Protein AF-A0A068RRL2-F1 (afdb_monomer_lite)

Radius of gyration: 35.49 Å; chains: 1; bounding box: 89×35×102 Å

InterPro domains:
  IPR018468 SFR1/Mei5 family [PF10376] (12-99)
  IPR042429 Swi5-dependent recombination DNA repair protein 1 homolog [PTHR28643] (7-77)

pLDDT: mean 70.62, std 18.94, range [36.84, 95.62]

Foldseek 3Di:
DDDDDDDDPDDDPPPPVVVVVVVVVVVVVVVVVVVVVVVVQVVCVVVPHPVRVVVVLVVVQVVVQVVLVVVLVVCVVCVVVVVVVVPPVPPPPPPPPDDDDDDDDPPPPDPCPPPDSSSVVCVVVVPDCVSWPADPVVRDTDD

Sequence (143 aa):
MNHQASTTVGSIKRPKLTQEEQALQKEWKKYDDMIQQIKQAKCYLDKGGPEELEQLITKWRTIAQKVAEELLGVFNEQKELFTVETSWDYWGDEESIFMEENTDLDEHEKPDEEDDPMVQMLTRLKINPEVIHYSAETNSFYD

Organism: NCBI:txid1263082

Structure (mmCIF, N/CA/C/O backbone):
data_AF-A0A068RRL2-F1
#
_entry.id   AF-A0A068RRL2-F1
#
loop_
_atom_site.group_PDB
_atom_site.id
_atom_site.type_symbol
_atom_site.label_atom_id
_atom_site.label_alt_id
_atom_site.label_comp_id
_atom_site.label_asym_id
_atom_site.label_entity_id
_atom_site.label_seq_id
_atom_site.pdbx_PDB_ins_code
_atom_site.Cartn_x
_atom_site.Cartn_y
_atom_site.Cartn_z
_atom_site.occupancy
_atom_site.B_iso_or_equiv
_atom_site.auth_seq_id
_atom_site.auth_comp_id
_atom_site.auth_asym_id
_atom_site.auth_atom_id
_atom_site.pdbx_PDB_model_num
ATOM 1 N N . MET A 1 1 ? -72.121 -25.508 54.750 1.00 40.28 1 MET A N 1
ATOM 2 C CA . MET A 1 1 ? -72.204 -24.837 53.434 1.00 40.28 1 MET A CA 1
ATOM 3 C C . MET A 1 1 ? -71.046 -23.857 53.361 1.00 40.28 1 MET A C 1
ATOM 5 O O . MET A 1 1 ? -70.883 -23.077 54.288 1.00 40.28 1 MET A O 1
ATOM 9 N N . ASN A 1 2 ? -70.175 -24.046 52.370 1.00 36.84 2 ASN A N 1
ATOM 10 C CA . ASN A 1 2 ? -68.790 -23.570 52.350 1.00 36.84 2 ASN A CA 1
ATOM 11 C C . ASN A 1 2 ? -68.619 -22.053 52.186 1.00 36.84 2 ASN A C 1
ATOM 13 O O . ASN A 1 2 ? -69.465 -21.362 51.626 1.00 36.84 2 ASN A O 1
ATOM 17 N N . HIS A 1 3 ? -67.468 -21.607 52.690 1.00 36.84 3 HIS A N 1
ATOM 18 C CA . HIS A 1 3 ? -66.950 -20.249 52.761 1.00 36.84 3 HIS A CA 1
ATOM 19 C C . HIS A 1 3 ? -66.636 -19.593 51.406 1.00 36.84 3 HIS A C 1
ATOM 21 O O . HIS A 1 3 ? -66.334 -20.246 50.410 1.00 36.84 3 HIS A O 1
ATOM 27 N N . GLN A 1 4 ? -66.665 -18.261 51.465 1.00 44.91 4 GLN A N 1
ATOM 28 C CA . GLN A 1 4 ? -66.135 -17.267 50.533 1.00 44.91 4 GLN A CA 1
ATOM 29 C C . GLN A 1 4 ? -64.685 -17.541 50.090 1.00 44.91 4 GLN A C 1
ATOM 31 O O . GLN A 1 4 ? -63.886 -18.003 50.897 1.00 44.91 4 GLN A O 1
ATOM 36 N N . ALA A 1 5 ? -64.325 -17.103 48.878 1.00 38.78 5 ALA A N 1
ATOM 37 C CA . ALA A 1 5 ? -63.223 -16.156 48.654 1.00 38.78 5 ALA A CA 1
ATOM 38 C C . ALA A 1 5 ? -63.152 -15.772 47.167 1.00 38.78 5 ALA A C 1
ATOM 40 O O . ALA A 1 5 ? -62.760 -16.562 46.312 1.00 38.78 5 ALA A O 1
ATOM 41 N N . SER A 1 6 ? -63.529 -14.527 46.884 1.00 49.12 6 SER A N 1
ATOM 42 C CA . SER A 1 6 ? -63.146 -13.814 45.670 1.00 49.12 6 SER A CA 1
ATOM 43 C C . SER A 1 6 ? -61.646 -13.530 45.741 1.00 49.12 6 SER A C 1
ATOM 45 O O . SER A 1 6 ? -61.200 -12.841 46.656 1.00 49.12 6 SER A O 1
ATOM 47 N N . THR A 1 7 ? -60.869 -14.011 44.778 1.00 38.38 7 THR A N 1
ATOM 48 C CA . THR A 1 7 ? -59.497 -13.545 44.545 1.00 38.38 7 THR A CA 1
ATOM 49 C C . THR A 1 7 ? -59.369 -13.103 43.097 1.00 38.38 7 THR A C 1
ATOM 51 O O . THR A 1 7 ? -58.998 -13.849 42.196 1.00 38.38 7 THR A O 1
ATOM 54 N N . THR A 1 8 ? -59.685 -11.828 42.882 1.00 45.75 8 THR A N 1
ATOM 55 C CA . THR A 1 8 ? -59.229 -11.048 41.735 1.00 45.75 8 THR A CA 1
ATOM 56 C C . THR A 1 8 ? -57.705 -10.966 41.780 1.00 45.75 8 THR A C 1
ATOM 58 O O . THR A 1 8 ? -57.139 -10.196 42.559 1.00 45.75 8 THR A O 1
ATOM 61 N N . VAL A 1 9 ? -57.030 -11.770 40.960 1.00 45.66 9 VAL A N 1
ATOM 62 C CA . VAL A 1 9 ? -55.589 -11.645 40.731 1.00 45.66 9 VAL A CA 1
ATOM 63 C C . VAL A 1 9 ? -55.372 -10.401 39.874 1.00 45.66 9 VAL A C 1
ATOM 65 O O . VAL A 1 9 ? -55.626 -10.388 38.671 1.00 45.66 9 VAL A O 1
ATOM 68 N N . GLY A 1 10 ? -54.968 -9.321 40.540 1.00 40.06 10 GLY A N 1
ATOM 69 C CA . GLY A 1 10 ? -54.616 -8.057 39.915 1.00 40.06 10 GLY A CA 1
ATOM 70 C C . GLY A 1 10 ? -53.498 -8.234 38.889 1.00 40.06 10 GLY A C 1
ATOM 71 O O . GLY A 1 10 ? -52.456 -8.821 39.166 1.00 40.06 10 GLY A O 1
ATOM 72 N N . SER A 1 11 ? -53.743 -7.690 37.700 1.00 50.75 11 SER A N 1
ATOM 73 C CA . SER A 1 11 ? -52.811 -7.534 36.586 1.00 50.75 11 SER A CA 1
ATOM 74 C C . SER A 1 11 ? -51.476 -6.920 37.037 1.00 50.75 11 SER A C 1
ATOM 76 O O . SER A 1 11 ? -51.350 -5.700 37.173 1.00 50.75 11 SER A O 1
ATOM 78 N N . ILE A 1 12 ? -50.455 -7.757 37.230 1.00 54.81 12 ILE A N 1
ATOM 79 C CA . ILE A 1 12 ? -49.088 -7.319 37.526 1.00 54.81 12 ILE A CA 1
ATOM 80 C C . ILE A 1 12 ? -48.478 -6.746 36.239 1.00 54.81 12 ILE A C 1
ATOM 82 O O . ILE A 1 12 ? -48.125 -7.473 35.312 1.00 54.81 12 ILE A O 1
ATOM 86 N N . LYS A 1 13 ? -48.344 -5.418 36.186 1.00 57.16 13 LYS A N 1
ATOM 87 C CA . LYS A 1 13 ? -47.647 -4.679 35.125 1.00 57.16 13 LYS A CA 1
ATOM 88 C C . LYS A 1 13 ? -46.144 -5.018 35.148 1.00 57.16 13 LYS A C 1
ATOM 90 O O . LYS A 1 13 ? -45.370 -4.329 35.801 1.00 57.16 13 LYS A O 1
ATOM 95 N N . ARG A 1 14 ? -45.727 -6.058 34.415 1.00 56.84 14 ARG A N 1
ATOM 96 C CA . ARG A 1 14 ? -44.316 -6.444 34.176 1.00 56.84 14 ARG A CA 1
ATOM 97 C C . ARG A 1 14 ? -43.611 -5.940 32.888 1.00 56.84 14 ARG A C 1
ATOM 99 O O . ARG A 1 14 ? -42.503 -6.400 32.658 1.00 56.84 14 ARG A O 1
ATOM 106 N N . PRO A 1 15 ? -44.121 -5.010 32.051 1.00 57.50 15 PRO A N 1
ATOM 107 C CA . PRO A 1 15 ? -43.446 -4.699 30.780 1.00 57.50 15 PRO A CA 1
ATOM 108 C C . PRO A 1 15 ? -42.220 -3.768 30.892 1.00 57.50 15 PRO A C 1
ATOM 110 O O . PRO A 1 15 ? -41.389 -3.756 29.989 1.00 57.50 15 PRO A O 1
ATOM 113 N N . LYS A 1 16 ? -42.075 -2.986 31.975 1.00 57.09 16 LYS A N 1
ATOM 114 C CA . LYS A 1 16 ? -40.962 -2.020 32.108 1.00 57.09 16 LYS A CA 1
ATOM 115 C C . LYS A 1 16 ? -39.619 -2.682 32.433 1.00 57.09 16 LYS A C 1
ATOM 117 O O . LYS A 1 16 ? -38.608 -2.292 31.866 1.00 57.09 16 LYS A O 1
ATOM 122 N N . LEU A 1 17 ? -39.634 -3.708 33.287 1.00 55.78 17 LEU A N 1
ATOM 123 C CA . LEU A 1 17 ? -38.423 -4.402 33.736 1.00 55.78 17 LEU A CA 1
ATOM 124 C C . LEU A 1 17 ? -37.713 -5.099 32.565 1.00 55.78 17 LEU A C 1
ATOM 126 O O . LEU A 1 17 ? -36.510 -4.973 32.401 1.00 55.78 17 LEU A O 1
ATOM 130 N N . THR A 1 18 ? -38.486 -5.717 31.670 1.00 74.06 18 THR A N 1
ATOM 131 C CA . THR A 1 18 ? -37.971 -6.380 30.464 1.00 74.06 18 THR A CA 1
ATOM 132 C C . THR A 1 18 ? -37.359 -5.418 29.446 1.00 74.06 18 THR A C 1
ATOM 134 O O . THR A 1 18 ? -36.452 -5.796 28.711 1.00 74.06 18 THR A O 1
ATOM 137 N N . GLN A 1 19 ? -37.842 -4.174 29.368 1.00 79.31 19 GLN A N 1
ATOM 138 C CA . GLN A 1 19 ? -37.291 -3.180 28.443 1.00 79.31 19 GLN A CA 1
ATOM 139 C C . GLN A 1 19 ? -35.958 -2.622 28.957 1.00 79.31 19 GLN A C 1
ATOM 141 O O . GLN A 1 19 ? -35.032 -2.418 28.174 1.00 79.31 19 GLN A O 1
ATOM 146 N N . GLU A 1 20 ? -35.859 -2.410 30.267 1.00 80.00 20 GLU A N 1
ATOM 147 C CA . GLU A 1 20 ? -34.630 -1.990 30.941 1.00 80.00 20 GLU A CA 1
ATOM 148 C C . GLU A 1 20 ? -33.566 -3.098 30.901 1.00 80.00 20 GLU A C 1
ATOM 150 O O . GLU A 1 20 ? -32.421 -2.832 30.552 1.00 80.00 20 GLU A O 1
ATOM 155 N N . GLU A 1 21 ? -33.95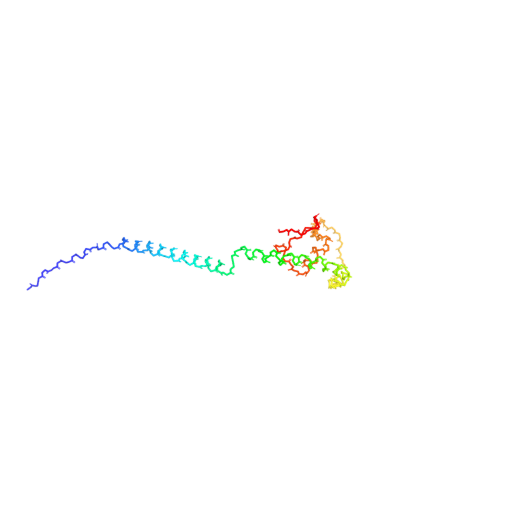6 -4.361 31.104 1.00 80.31 21 GLU A N 1
ATOM 156 C CA . GLU A 1 21 ? -33.085 -5.530 30.906 1.00 80.31 21 GLU A CA 1
ATOM 157 C C . GLU A 1 21 ? -32.555 -5.625 29.467 1.00 80.31 21 GLU A C 1
ATOM 159 O O . GLU A 1 21 ? -31.361 -5.833 29.256 1.00 80.31 21 GLU A O 1
ATOM 164 N N . GLN A 1 22 ? -33.408 -5.413 28.458 1.00 83.50 22 GLN A N 1
ATOM 165 C CA . GLN A 1 22 ? -32.975 -5.385 27.056 1.00 83.50 22 GLN A CA 1
ATOM 166 C C . GLN A 1 22 ? -32.048 -4.203 26.747 1.00 83.50 22 GLN A C 1
ATOM 168 O O . GLN A 1 22 ? -31.132 -4.339 25.933 1.00 83.50 22 GLN A O 1
ATOM 173 N N . ALA A 1 23 ? -32.279 -3.041 27.364 1.00 85.75 23 ALA A N 1
ATOM 174 C CA . ALA A 1 23 ? -31.411 -1.879 27.216 1.00 85.75 23 ALA A CA 1
ATOM 175 C C . ALA A 1 23 ? -30.025 -2.157 27.814 1.00 85.75 23 ALA A C 1
ATOM 177 O O . ALA A 1 23 ? -29.023 -1.988 27.120 1.00 85.75 23 ALA A O 1
ATOM 178 N N . LEU A 1 24 ? -29.981 -2.694 29.035 1.00 88.75 24 LEU A N 1
ATOM 179 C CA . LEU A 1 24 ? -28.746 -3.090 29.711 1.00 88.75 24 LEU A CA 1
ATOM 180 C C . LEU A 1 24 ? -28.003 -4.192 28.950 1.00 88.75 24 LEU A C 1
ATOM 182 O O . LEU A 1 24 ? -26.783 -4.147 28.848 1.00 88.75 24 LEU A O 1
ATOM 186 N N . GLN A 1 25 ? -28.709 -5.151 28.349 1.00 89.25 25 GLN A N 1
ATOM 187 C CA . GLN A 1 25 ? -28.078 -6.203 27.550 1.00 89.25 25 GLN A CA 1
ATOM 188 C C . GLN A 1 25 ? -27.430 -5.653 26.271 1.00 89.25 25 GLN A C 1
ATOM 190 O O . GLN A 1 25 ? -26.338 -6.083 25.892 1.00 89.25 25 GLN A O 1
ATOM 195 N N . LYS A 1 26 ? -28.074 -4.687 25.603 1.00 89.81 26 LYS A N 1
ATOM 196 C CA . LYS A 1 26 ? -27.487 -3.996 24.443 1.00 89.81 26 LYS A CA 1
ATOM 197 C C . LYS A 1 26 ? -26.270 -3.175 24.841 1.00 89.81 26 LYS A C 1
ATOM 199 O O . LYS A 1 26 ? -25.269 -3.182 24.130 1.00 89.81 26 LYS A O 1
ATOM 204 N N . GLU A 1 27 ? -26.362 -2.477 25.965 1.00 92.00 27 GLU A N 1
ATOM 205 C CA . GLU A 1 27 ? -25.277 -1.655 26.481 1.00 92.00 27 GLU A C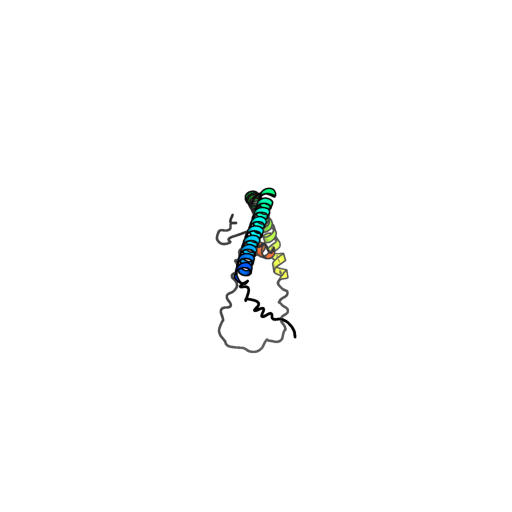A 1
ATOM 206 C C . GLU A 1 27 ? -24.076 -2.517 26.889 1.00 92.00 27 GLU A C 1
ATOM 208 O O . GLU A 1 27 ? -22.949 -2.243 26.486 1.00 92.00 27 GLU A O 1
ATOM 213 N N . TRP A 1 28 ? -24.326 -3.632 27.578 1.00 90.00 28 TRP A N 1
ATOM 214 C CA . TRP A 1 28 ? -23.303 -4.608 27.937 1.00 90.00 28 TRP A CA 1
ATOM 215 C C . TRP A 1 28 ? -22.625 -5.205 26.705 1.00 90.00 28 TRP A C 1
ATOM 217 O O . TRP A 1 28 ? -21.399 -5.239 26.642 1.00 90.00 28 TRP A O 1
ATOM 227 N N . LYS A 1 29 ? -23.405 -5.592 25.686 1.00 93.62 29 LYS A N 1
ATOM 228 C CA . LYS A 1 29 ? -22.851 -6.084 24.419 1.00 93.62 29 LYS A CA 1
ATOM 229 C C . LYS A 1 29 ? -21.962 -5.034 23.746 1.00 93.62 29 LYS A C 1
ATOM 231 O O . LYS A 1 29 ? -20.865 -5.358 23.316 1.00 93.62 29 LYS A O 1
ATOM 236 N N . LYS A 1 30 ? -22.395 -3.770 23.715 1.00 94.88 30 LYS A N 1
ATOM 237 C CA . LYS A 1 30 ? -21.594 -2.665 23.170 1.00 94.88 30 LYS A CA 1
ATOM 238 C C . LYS A 1 30 ? -20.267 -2.501 23.918 1.00 94.88 30 LYS A C 1
ATOM 240 O O . LYS A 1 30 ? -19.236 -2.276 23.287 1.00 94.88 30 LYS A O 1
ATOM 245 N N . TYR A 1 31 ? -20.283 -2.594 25.247 1.00 93.62 31 TYR A N 1
ATOM 246 C CA . TYR A 1 31 ? -19.062 -2.520 26.047 1.00 93.62 31 TYR A CA 1
ATOM 247 C C . TYR A 1 31 ? -18.148 -3.728 25.829 1.00 93.62 31 TYR A C 1
ATOM 249 O O . TYR A 1 31 ? -16.936 -3.540 25.743 1.00 93.62 31 TYR A O 1
ATOM 257 N N . ASP A 1 32 ? -18.698 -4.935 25.686 1.00 94.38 32 ASP A N 1
ATOM 258 C CA . ASP A 1 32 ? -17.909 -6.130 25.371 1.00 94.38 32 ASP A CA 1
ATOM 259 C C . ASP A 1 32 ? -17.250 -6.019 23.987 1.00 94.38 32 ASP A C 1
ATOM 261 O O . ASP A 1 32 ? -16.039 -6.206 23.872 1.00 94.38 32 ASP A O 1
ATOM 265 N N . ASP A 1 33 ? -17.997 -5.583 22.966 1.00 95.56 33 ASP A N 1
ATOM 266 C CA . ASP A 1 33 ? -17.474 -5.331 21.617 1.00 95.56 33 ASP A CA 1
ATOM 267 C C . ASP A 1 33 ? -16.338 -4.288 21.647 1.00 95.56 33 ASP A C 1
ATOM 269 O O . ASP A 1 33 ? -15.282 -4.476 21.040 1.00 95.56 33 ASP A O 1
ATOM 273 N N . MET A 1 34 ? -16.505 -3.205 22.415 1.00 95.62 34 MET A N 1
ATOM 274 C CA . MET A 1 34 ? -15.475 -2.175 22.581 1.00 95.62 34 MET A CA 1
ATOM 275 C C . MET A 1 34 ? -14.224 -2.718 23.290 1.00 95.62 34 MET A C 1
ATOM 277 O O . MET A 1 34 ? -13.100 -2.422 22.884 1.00 95.62 34 MET A O 1
ATOM 281 N N . ILE A 1 35 ? -14.389 -3.551 24.322 1.00 94.44 35 ILE A N 1
ATOM 282 C CA . ILE A 1 35 ? -13.269 -4.216 25.003 1.00 94.44 35 ILE A CA 1
ATOM 283 C C . ILE A 1 35 ? -12.536 -5.154 24.040 1.00 94.44 35 ILE A C 1
ATOM 285 O O . ILE A 1 35 ? -11.304 -5.208 24.062 1.00 94.44 35 ILE A O 1
ATOM 289 N N . GLN A 1 36 ? -13.260 -5.883 23.190 1.00 92.75 36 GLN A N 1
ATOM 290 C CA . GLN A 1 36 ? -12.656 -6.745 22.176 1.00 92.75 36 GLN A CA 1
ATOM 291 C C . GLN A 1 36 ? -11.844 -5.933 21.159 1.00 92.75 36 GLN A C 1
ATOM 293 O O . GLN A 1 36 ? -10.691 -6.283 20.902 1.00 92.75 36 GLN A O 1
ATOM 298 N N . GLN A 1 37 ? -12.378 -4.814 20.661 1.00 93.00 37 GLN A N 1
ATOM 299 C CA . GLN A 1 37 ? -11.653 -3.909 19.760 1.00 93.00 37 GLN A CA 1
ATOM 300 C C . GLN A 1 37 ? -10.383 -3.345 20.407 1.00 93.00 37 GLN A C 1
ATOM 302 O O . GLN A 1 37 ? -9.321 -3.347 19.789 1.00 93.00 37 GLN A O 1
ATOM 307 N N . ILE A 1 38 ? -10.449 -2.930 21.676 1.00 90.81 38 ILE A N 1
ATOM 308 C CA . ILE A 1 38 ? -9.277 -2.428 22.409 1.00 90.81 38 ILE A CA 1
ATOM 309 C C . ILE A 1 38 ? -8.227 -3.530 22.586 1.00 90.81 38 ILE A C 1
ATOM 311 O O . ILE A 1 38 ? -7.035 -3.281 22.409 1.00 90.81 38 ILE A O 1
ATOM 315 N N . LYS A 1 39 ? -8.640 -4.760 22.912 1.00 89.50 39 LYS A N 1
ATOM 316 C CA . LYS A 1 39 ? -7.717 -5.902 23.024 1.00 89.50 39 LYS A CA 1
ATOM 317 C C . LYS A 1 39 ? -7.031 -6.205 21.694 1.00 89.50 39 LYS A C 1
ATOM 319 O O . LYS A 1 39 ? -5.833 -6.479 21.688 1.00 89.50 39 LYS A O 1
ATOM 324 N N . GLN A 1 40 ? -7.766 -6.137 20.586 1.00 85.25 40 GLN A N 1
ATOM 325 C CA . GLN A 1 40 ? -7.206 -6.300 19.245 1.00 85.25 40 GLN A CA 1
ATOM 326 C C . GLN A 1 40 ? -6.210 -5.182 18.928 1.00 85.25 40 GLN A C 1
ATOM 328 O O . GLN A 1 40 ? -5.069 -5.481 18.593 1.00 85.25 40 GLN A O 1
ATOM 333 N N . ALA A 1 41 ? -6.592 -3.916 19.126 1.00 81.75 41 ALA A N 1
ATOM 334 C CA . ALA A 1 41 ? -5.718 -2.759 18.921 1.00 81.75 41 ALA A CA 1
ATOM 335 C C . ALA A 1 41 ? -4.425 -2.861 19.743 1.00 81.75 41 ALA A C 1
ATOM 337 O O . ALA A 1 41 ? -3.334 -2.640 19.222 1.00 81.75 41 ALA A O 1
ATOM 338 N N . LYS A 1 42 ? -4.527 -3.283 21.009 1.00 83.31 42 LYS A N 1
ATOM 339 C CA . LYS A 1 42 ? -3.358 -3.540 21.854 1.00 83.31 42 LYS A CA 1
ATOM 340 C C . LYS A 1 42 ? -2.476 -4.657 21.289 1.00 83.31 42 LYS A C 1
ATOM 342 O O . LYS A 1 42 ? -1.266 -4.500 21.230 1.00 83.31 42 LYS A O 1
ATOM 347 N N . CYS A 1 43 ? -3.071 -5.760 20.837 1.00 80.31 43 CYS A N 1
ATOM 348 C CA . CYS A 1 43 ? -2.324 -6.859 20.230 1.00 80.31 43 CYS A CA 1
ATOM 349 C C . CYS A 1 43 ? -1.596 -6.435 18.944 1.00 80.31 43 CYS A C 1
ATOM 351 O O . CYS A 1 43 ? -0.501 -6.931 18.694 1.00 80.31 43 CYS A O 1
ATOM 353 N N . TYR A 1 44 ? -2.175 -5.527 18.151 1.00 75.19 44 TYR A N 1
ATOM 354 C CA . TYR A 1 44 ? -1.496 -4.942 16.992 1.00 75.19 44 TYR A CA 1
ATOM 355 C C . TYR A 1 44 ? -0.294 -4.091 17.406 1.00 75.19 44 TYR A C 1
ATOM 357 O O . TYR A 1 44 ? 0.766 -4.239 16.817 1.00 75.19 44 TYR A O 1
ATOM 365 N N . LEU A 1 45 ? -0.416 -3.276 18.456 1.00 74.56 45 LEU A N 1
ATOM 366 C CA . LEU A 1 45 ? 0.712 -2.495 18.979 1.00 74.56 45 LEU A CA 1
ATOM 367 C C . LEU A 1 45 ? 1.833 -3.383 19.541 1.00 74.56 45 LEU A C 1
ATOM 369 O O . LEU A 1 45 ? 3.004 -3.117 19.292 1.00 74.56 45 LEU A O 1
ATOM 373 N N . ASP A 1 46 ? 1.484 -4.456 20.255 1.00 75.38 46 ASP A N 1
ATOM 374 C CA . ASP A 1 46 ? 2.459 -5.380 20.853 1.00 75.38 46 ASP A CA 1
ATOM 375 C C . ASP A 1 46 ? 3.231 -6.204 19.796 1.00 75.38 46 ASP A C 1
ATOM 377 O O . ASP A 1 46 ? 4.311 -6.720 20.082 1.00 75.38 46 ASP A O 1
ATOM 381 N N . LYS A 1 47 ? 2.686 -6.357 18.579 1.00 73.56 47 LYS A N 1
ATOM 382 C CA . LYS A 1 47 ? 3.268 -7.150 17.475 1.00 73.56 47 LYS A CA 1
ATOM 383 C C . LYS A 1 47 ? 4.128 -6.336 16.501 1.00 73.56 47 LYS A C 1
ATOM 385 O O . LYS A 1 47 ? 4.539 -6.881 15.479 1.00 73.56 47 LYS A O 1
ATOM 390 N N . GLY A 1 48 ? 4.397 -5.077 16.828 1.00 68.81 48 GLY A N 1
ATOM 391 C CA . GLY A 1 48 ? 4.985 -4.104 15.917 1.00 68.81 48 GLY A CA 1
ATOM 392 C C . GLY A 1 48 ? 3.892 -3.164 15.438 1.00 68.81 48 GLY A C 1
ATOM 393 O O . GLY A 1 48 ? 2.922 -3.580 14.802 1.00 68.81 48 GLY A O 1
ATOM 394 N N . GLY A 1 49 ? 4.011 -1.895 15.826 1.00 77.19 49 GLY A N 1
ATOM 395 C CA . GLY A 1 49 ? 3.025 -0.874 15.495 1.00 77.19 49 GLY A CA 1
ATOM 396 C C . GLY A 1 49 ? 2.861 -0.686 13.980 1.00 77.19 49 GLY A C 1
ATOM 397 O O . GLY A 1 49 ? 3.675 -1.176 13.194 1.00 77.19 49 GLY A O 1
ATOM 398 N N . PRO A 1 50 ? 1.834 0.067 13.548 1.00 77.44 50 PRO A N 1
ATOM 399 C CA . PRO A 1 50 ? 1.615 0.353 12.127 1.00 77.44 50 PRO A CA 1
ATOM 400 C C . PRO A 1 50 ? 2.855 0.953 11.446 1.00 77.44 50 PRO A C 1
ATOM 402 O O . PRO A 1 50 ? 3.127 0.640 10.295 1.00 77.44 50 PRO A O 1
ATOM 405 N N . GLU A 1 51 ? 3.662 1.715 12.185 1.00 80.62 51 GLU A N 1
ATOM 406 C CA . GLU A 1 51 ? 4.912 2.310 11.705 1.00 80.62 51 GLU A CA 1
ATOM 407 C C . GLU A 1 51 ? 5.967 1.265 11.290 1.00 80.62 51 GLU A C 1
ATOM 409 O O . GLU A 1 51 ? 6.639 1.431 10.276 1.00 80.62 51 GLU A O 1
ATOM 414 N N . GLU A 1 52 ? 6.106 0.154 12.021 1.00 81.38 52 GLU A N 1
ATOM 415 C CA . GLU A 1 52 ? 7.056 -0.908 11.653 1.00 81.38 52 GLU A CA 1
ATOM 416 C C . GLU A 1 52 ? 6.600 -1.654 10.393 1.00 81.38 52 GLU A C 1
ATOM 418 O O . GLU A 1 52 ? 7.423 -1.998 9.539 1.00 81.38 52 GLU A O 1
ATOM 423 N N . LEU A 1 53 ? 5.288 -1.872 10.253 1.00 82.38 53 LEU A N 1
ATOM 424 C CA . LEU A 1 53 ? 4.695 -2.453 9.049 1.00 82.38 53 LEU A CA 1
ATOM 425 C C . LEU A 1 53 ? 4.871 -1.532 7.842 1.00 82.38 53 LEU A C 1
ATOM 427 O O . LEU A 1 53 ? 5.272 -2.014 6.787 1.00 82.38 53 LEU A O 1
ATOM 431 N N . GLU A 1 54 ? 4.640 -0.229 7.997 1.00 83.44 54 GLU A N 1
ATOM 432 C CA . GLU A 1 54 ? 4.899 0.763 6.950 1.00 83.44 54 GLU A CA 1
ATOM 433 C C . GLU A 1 54 ? 6.371 0.748 6.532 1.00 83.44 54 GLU A C 1
ATOM 435 O O . GLU A 1 54 ? 6.664 0.611 5.348 1.00 83.44 54 GLU A O 1
ATOM 440 N N . GLN A 1 55 ? 7.310 0.753 7.484 1.00 84.38 55 GLN A N 1
ATOM 441 C CA . GLN A 1 55 ? 8.740 0.652 7.174 1.00 84.38 55 GLN A CA 1
ATOM 442 C C . GLN A 1 55 ? 9.092 -0.632 6.409 1.00 84.38 55 GLN A C 1
ATOM 444 O O . GLN A 1 55 ? 9.943 -0.613 5.515 1.00 84.38 55 GLN A O 1
ATOM 449 N N . LEU A 1 56 ? 8.477 -1.762 6.764 1.00 85.94 56 LEU A N 1
ATOM 450 C CA . LEU A 1 56 ? 8.635 -3.027 6.047 1.00 85.94 56 LEU A CA 1
ATOM 451 C C . LEU A 1 56 ? 8.060 -2.942 4.631 1.00 85.94 56 LEU A C 1
ATOM 453 O O . LEU A 1 56 ? 8.743 -3.343 3.691 1.00 85.94 56 LEU A O 1
ATOM 457 N N . ILE A 1 57 ? 6.854 -2.396 4.471 1.00 87.06 57 ILE A N 1
ATOM 458 C CA . ILE A 1 57 ? 6.209 -2.196 3.169 1.00 87.06 57 ILE A CA 1
ATOM 459 C C . ILE A 1 57 ? 7.093 -1.325 2.279 1.00 87.06 57 ILE A C 1
ATOM 461 O O . ILE A 1 57 ? 7.388 -1.730 1.158 1.00 87.06 57 ILE A O 1
ATOM 465 N N . THR A 1 58 ? 7.596 -0.197 2.784 1.00 87.38 58 THR A N 1
ATOM 466 C CA . THR A 1 58 ? 8.500 0.682 2.034 1.00 87.38 58 THR A CA 1
ATOM 467 C C . THR A 1 58 ? 9.769 -0.055 1.617 1.00 87.38 58 THR A C 1
ATOM 469 O O . THR A 1 58 ? 10.130 -0.027 0.445 1.00 87.38 58 THR A O 1
ATOM 472 N N . LYS A 1 59 ? 10.425 -0.790 2.528 1.00 89.12 59 LYS A N 1
ATOM 473 C CA . LYS A 1 59 ? 11.634 -1.566 2.194 1.00 89.12 59 LYS A CA 1
ATOM 474 C C . LYS A 1 59 ? 11.369 -2.590 1.093 1.00 89.12 59 LYS A C 1
ATOM 476 O O . LYS A 1 59 ? 12.145 -2.672 0.143 1.00 89.12 59 LYS A O 1
ATOM 481 N N . TRP A 1 60 ? 10.291 -3.363 1.214 1.00 91.44 60 TRP A N 1
ATOM 482 C CA . TRP A 1 60 ? 9.927 -4.362 0.211 1.00 91.44 60 TRP A CA 1
ATOM 483 C C . TRP A 1 60 ? 9.539 -3.722 -1.121 1.00 91.44 60 TRP A C 1
ATOM 485 O O . TRP A 1 60 ? 9.957 -4.228 -2.159 1.00 91.44 60 TRP A O 1
ATOM 495 N N . ARG A 1 61 ? 8.829 -2.587 -1.103 1.00 89.81 61 ARG A N 1
ATOM 496 C CA . ARG A 1 61 ? 8.489 -1.809 -2.301 1.00 89.81 61 ARG A CA 1
ATOM 497 C C . ARG A 1 61 ? 9.750 -1.317 -3.009 1.00 89.81 61 ARG A C 1
ATOM 499 O O . ARG A 1 61 ? 9.911 -1.605 -4.188 1.00 89.81 61 ARG A O 1
ATOM 506 N N . THR A 1 62 ? 10.691 -0.699 -2.294 1.00 88.56 62 THR A N 1
ATOM 507 C CA . THR A 1 62 ? 11.965 -0.244 -2.876 1.00 88.56 62 THR A CA 1
ATOM 508 C C . THR A 1 62 ? 12.785 -1.396 -3.457 1.00 88.56 62 THR A C 1
ATOM 510 O O . THR A 1 62 ? 13.388 -1.254 -4.518 1.00 88.56 62 THR A O 1
ATOM 513 N N . ILE A 1 63 ? 12.839 -2.546 -2.776 1.00 89.81 63 ILE A N 1
ATOM 514 C CA . ILE A 1 63 ? 13.536 -3.729 -3.301 1.00 89.81 63 ILE A CA 1
ATOM 515 C C . ILE A 1 63 ? 12.855 -4.212 -4.582 1.00 89.81 63 ILE A C 1
ATOM 517 O O . ILE A 1 63 ? 13.536 -4.464 -5.570 1.00 89.81 63 ILE A O 1
ATOM 521 N N . ALA A 1 64 ? 11.528 -4.319 -4.583 1.00 88.88 64 ALA A N 1
ATOM 522 C CA . ALA A 1 64 ? 10.784 -4.802 -5.735 1.00 88.88 64 ALA A CA 1
ATOM 523 C C . ALA A 1 64 ? 10.889 -3.856 -6.943 1.00 88.88 64 ALA A C 1
ATOM 525 O O . ALA A 1 64 ? 11.053 -4.337 -8.058 1.00 88.88 64 ALA A O 1
ATOM 526 N N . GLN A 1 65 ? 10.877 -2.537 -6.722 1.00 89.75 65 GLN A N 1
ATOM 527 C CA . GLN A 1 65 ? 11.122 -1.529 -7.761 1.00 89.75 65 GLN A CA 1
ATOM 528 C C . GLN A 1 65 ? 12.507 -1.713 -8.396 1.00 89.75 65 GLN A C 1
ATOM 530 O O . GLN A 1 65 ? 12.608 -1.848 -9.609 1.00 89.75 65 GLN A O 1
ATOM 535 N N . LYS A 1 66 ? 13.567 -1.835 -7.584 1.00 88.81 66 LYS A N 1
ATOM 536 C CA . LYS A 1 66 ? 14.933 -2.079 -8.088 1.00 88.81 66 LYS A CA 1
ATOM 537 C C . LYS A 1 66 ? 15.043 -3.377 -8.880 1.00 88.81 66 LYS A C 1
ATOM 539 O O . LYS A 1 66 ? 15.650 -3.408 -9.943 1.00 88.81 66 LYS A O 1
ATOM 544 N N . VAL A 1 67 ? 14.441 -4.450 -8.370 1.00 90.12 67 VAL A N 1
ATOM 545 C CA . VAL A 1 67 ? 14.419 -5.739 -9.071 1.00 90.12 67 VAL A CA 1
ATOM 546 C C . VAL A 1 67 ? 13.654 -5.624 -10.390 1.00 90.12 67 VAL A C 1
ATOM 548 O O . VAL A 1 67 ? 14.078 -6.216 -11.374 1.00 90.12 67 VAL A O 1
ATOM 551 N N . ALA A 1 68 ? 12.561 -4.858 -10.441 1.00 88.25 68 ALA A N 1
ATOM 552 C CA . ALA A 1 68 ? 11.824 -4.618 -11.678 1.00 88.25 68 ALA A CA 1
ATOM 553 C C . ALA A 1 68 ? 12.663 -3.836 -12.703 1.00 88.25 68 ALA A C 1
ATOM 555 O O . ALA A 1 68 ? 12.684 -4.210 -13.870 1.00 88.25 68 ALA A O 1
ATOM 556 N N . GLU A 1 69 ? 13.412 -2.814 -12.281 1.00 87.81 69 GLU A N 1
ATOM 557 C CA . GLU A 1 69 ? 14.346 -2.079 -13.152 1.00 87.81 69 GLU A CA 1
ATOM 558 C C . GLU A 1 69 ? 15.441 -2.985 -13.728 1.00 87.81 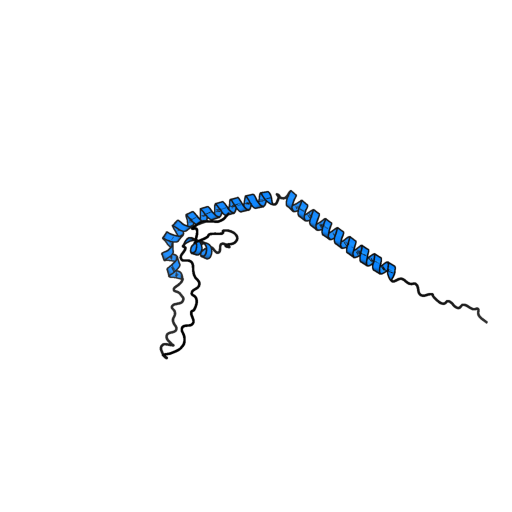69 GLU A C 1
ATOM 560 O O . GLU A 1 69 ? 15.724 -2.936 -14.924 1.00 87.81 69 GLU A O 1
ATOM 565 N N . GLU A 1 70 ? 16.034 -3.851 -12.903 1.00 87.50 70 GLU A N 1
ATOM 566 C CA . GLU A 1 70 ? 17.036 -4.821 -13.359 1.00 87.50 70 GLU A CA 1
ATOM 567 C C . GLU A 1 70 ? 16.430 -5.861 -14.310 1.00 87.50 70 GLU A C 1
ATOM 569 O O . GLU A 1 70 ? 17.007 -6.186 -15.353 1.00 87.50 70 GLU A O 1
ATOM 574 N N . LEU A 1 71 ? 15.244 -6.369 -13.969 1.00 87.62 71 LEU A N 1
ATOM 575 C CA . LEU A 1 71 ? 14.545 -7.372 -14.761 1.00 87.62 71 LEU A CA 1
ATOM 576 C C . LEU A 1 71 ? 14.086 -6.813 -16.107 1.00 87.62 71 LEU A C 1
ATOM 578 O O . LEU A 1 71 ? 14.082 -7.560 -17.081 1.00 87.62 71 LEU A O 1
ATOM 582 N N . LEU A 1 72 ? 13.778 -5.516 -16.194 1.00 86.00 72 LEU A N 1
ATOM 583 C CA . LEU A 1 72 ? 13.412 -4.855 -17.445 1.00 86.00 72 LEU A CA 1
ATOM 584 C C . LEU A 1 72 ? 14.508 -4.998 -18.510 1.00 86.00 72 LEU A C 1
ATOM 586 O O . LEU A 1 72 ? 14.198 -5.185 -19.686 1.00 86.00 72 LEU A O 1
ATOM 590 N N . GLY A 1 73 ? 15.784 -4.961 -18.110 1.00 81.56 73 GLY A N 1
ATOM 591 C CA . GLY A 1 73 ? 16.908 -5.192 -19.020 1.00 81.56 73 GLY A CA 1
ATOM 592 C C . GLY A 1 73 ? 16.845 -6.580 -19.661 1.00 81.56 73 GLY A C 1
ATOM 593 O O . GLY A 1 73 ? 16.830 -6.704 -20.884 1.00 81.56 73 GLY A O 1
ATOM 594 N N . VAL A 1 74 ? 16.700 -7.617 -18.833 1.00 83.31 74 VAL A N 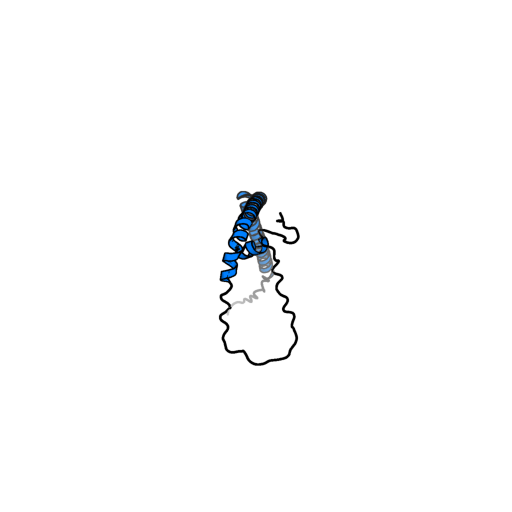1
ATOM 595 C CA . VAL A 1 74 ? 16.577 -9.015 -19.286 1.00 83.31 74 VAL A CA 1
ATOM 596 C C . VAL A 1 74 ? 15.287 -9.234 -20.081 1.00 83.31 74 VAL A C 1
ATOM 598 O O . VAL A 1 74 ? 15.278 -9.955 -21.078 1.00 83.31 74 VAL A O 1
ATOM 601 N N . PHE A 1 75 ? 14.194 -8.602 -19.657 1.00 81.12 75 PHE A N 1
ATOM 602 C CA . PHE A 1 75 ? 12.895 -8.697 -20.310 1.00 81.12 75 PHE A CA 1
ATOM 603 C C . PHE A 1 75 ? 12.941 -8.127 -21.726 1.00 81.12 75 PHE A C 1
ATOM 605 O O . PHE A 1 75 ? 12.441 -8.764 -22.645 1.00 81.12 75 PHE A O 1
ATOM 612 N N . ASN A 1 76 ? 13.590 -6.980 -21.929 1.00 79.06 76 ASN A N 1
ATOM 613 C CA . ASN A 1 76 ? 13.743 -6.384 -23.254 1.00 79.06 76 ASN A CA 1
ATOM 614 C C . ASN A 1 76 ? 14.640 -7.223 -24.174 1.00 79.06 76 ASN A C 1
ATOM 616 O O . ASN A 1 76 ? 14.321 -7.373 -25.351 1.00 79.06 76 ASN A O 1
ATOM 620 N N . GLU A 1 77 ? 15.710 -7.823 -23.647 1.00 79.94 77 GLU A N 1
ATOM 621 C CA . GLU A 1 77 ? 16.569 -8.745 -24.408 1.00 79.94 77 GLU A CA 1
ATOM 622 C C . GLU A 1 77 ? 15.828 -10.018 -24.845 1.00 79.94 77 GLU A C 1
ATOM 624 O O . GLU A 1 77 ? 16.111 -10.576 -25.903 1.00 79.94 77 GLU A O 1
ATOM 629 N N . GLN A 1 78 ? 14.865 -10.477 -24.043 1.00 73.00 78 GLN A N 1
ATOM 630 C CA . GLN A 1 78 ? 14.088 -11.691 -24.298 1.00 73.00 78 GLN A CA 1
ATOM 631 C C . GLN A 1 78 ? 12.687 -11.412 -24.854 1.00 73.00 78 GLN A C 1
ATOM 633 O O . GLN A 1 78 ? 11.928 -12.353 -25.078 1.00 73.00 78 GLN A O 1
ATOM 638 N N . LYS A 1 79 ? 12.325 -10.147 -25.106 1.00 68.75 79 LYS A N 1
ATOM 639 C CA . LYS A 1 79 ? 10.969 -9.738 -25.510 1.00 68.75 79 LYS A CA 1
ATOM 640 C C . LYS A 1 79 ? 10.507 -10.460 -26.776 1.00 68.75 79 LYS A C 1
ATOM 642 O O . LYS A 1 79 ? 9.357 -10.884 -26.849 1.00 68.75 79 LYS A O 1
ATOM 647 N N . GLU A 1 80 ? 11.421 -10.690 -27.719 1.00 64.56 80 GLU A N 1
ATOM 648 C CA . GLU A 1 80 ? 11.148 -11.435 -28.956 1.00 64.56 80 GLU A CA 1
ATOM 649 C C . GLU A 1 80 ? 10.807 -12.919 -28.733 1.00 64.56 80 GLU A C 1
ATOM 651 O O . GLU A 1 80 ? 10.139 -13.523 -29.565 1.00 64.56 80 GLU A O 1
ATOM 656 N N . LEU A 1 81 ? 11.213 -13.524 -27.611 1.00 61.25 81 LEU A N 1
ATOM 657 C CA . LEU A 1 81 ? 10.836 -14.903 -27.271 1.00 61.25 81 LEU A CA 1
ATOM 658 C C . LEU A 1 81 ? 9.403 -14.985 -26.727 1.00 61.25 81 LEU A C 1
ATOM 660 O O . LEU A 1 81 ? 8.742 -16.006 -26.903 1.00 61.25 81 LEU A O 1
ATOM 664 N N . PHE A 1 82 ? 8.912 -13.916 -26.094 1.00 55.78 82 PHE A N 1
ATOM 665 C CA . PHE A 1 82 ? 7.578 -13.868 -25.489 1.00 55.78 82 PHE A CA 1
ATOM 666 C C . PHE A 1 82 ? 6.473 -13.465 -26.472 1.00 55.78 82 PHE A C 1
ATOM 668 O O . PHE A 1 82 ? 5.319 -13.824 -26.256 1.00 55.78 82 PHE A O 1
ATOM 675 N N . THR A 1 83 ? 6.804 -12.756 -27.553 1.00 57.22 83 THR A N 1
ATOM 676 C CA . THR A 1 83 ? 5.842 -12.364 -28.599 1.00 57.22 83 THR A CA 1
ATOM 677 C C . THR A 1 83 ? 5.504 -13.500 -29.567 1.00 57.22 83 THR A C 1
ATOM 679 O O . THR A 1 83 ? 4.463 -13.461 -30.216 1.00 57.22 83 THR A O 1
ATOM 682 N N . VAL A 1 84 ? 6.346 -14.535 -29.656 1.00 53.31 84 VAL A N 1
ATOM 683 C CA . VAL A 1 84 ? 6.102 -15.707 -30.518 1.00 53.31 84 VAL A CA 1
ATOM 684 C C . VAL A 1 84 ? 5.035 -16.640 -29.924 1.00 53.31 84 VAL A C 1
ATOM 686 O O . VAL A 1 84 ? 4.328 -17.324 -30.663 1.00 53.31 84 VAL A O 1
ATOM 689 N N . GLU A 1 85 ? 4.853 -16.642 -28.601 1.00 49.66 85 GLU A N 1
ATOM 690 C CA . GLU A 1 85 ? 3.928 -17.552 -27.909 1.00 49.66 85 GLU A CA 1
ATOM 691 C C . GLU A 1 85 ? 2.461 -17.072 -27.905 1.00 49.66 85 GLU A C 1
ATOM 693 O O . GLU A 1 85 ? 1.577 -17.818 -27.497 1.00 49.66 85 GLU A O 1
ATOM 698 N N . THR A 1 86 ? 2.164 -15.869 -28.409 1.00 46.09 86 THR A N 1
ATOM 699 C CA . THR A 1 86 ? 0.790 -15.365 -28.629 1.00 46.09 86 THR A CA 1
ATOM 700 C C . THR A 1 86 ? 0.238 -15.670 -30.029 1.00 46.09 86 THR A C 1
ATOM 702 O O . THR A 1 86 ? -0.905 -15.343 -30.326 1.00 46.09 86 THR A O 1
ATOM 705 N N . SER A 1 87 ? 0.991 -16.369 -30.885 1.00 46.19 87 SER A N 1
ATOM 706 C CA . SER A 1 87 ? 0.562 -16.769 -32.238 1.00 46.19 87 SER A CA 1
ATOM 707 C C . SER A 1 87 ? -0.253 -18.082 -32.279 1.00 46.19 87 SER A C 1
ATOM 709 O O . SER A 1 87 ? -0.189 -18.814 -33.269 1.00 46.19 87 SER A O 1
ATOM 711 N N . TRP A 1 88 ? -1.013 -18.417 -31.230 1.00 46.66 88 TRP A N 1
ATOM 712 C CA . TRP A 1 88 ? -1.914 -19.587 -31.236 1.00 46.66 88 TRP A CA 1
ATOM 713 C C . TRP A 1 88 ? -3.354 -19.261 -31.663 1.00 46.66 88 TRP A C 1
ATOM 715 O O . TRP A 1 88 ? -4.118 -20.187 -31.922 1.00 46.66 88 TRP A O 1
ATOM 725 N N . ASP A 1 89 ? -3.687 -17.979 -31.855 1.00 45.38 89 ASP A N 1
ATOM 726 C CA . ASP A 1 89 ? -4.989 -17.535 -32.386 1.00 45.38 89 ASP A CA 1
ATOM 727 C C . ASP A 1 89 ? -5.037 -17.509 -33.929 1.00 45.38 89 ASP A C 1
ATOM 729 O O . ASP A 1 89 ? -6.017 -17.076 -34.530 1.00 45.38 89 ASP A O 1
ATOM 733 N N . TYR A 1 90 ? -3.995 -18.020 -34.597 1.00 46.59 90 TYR A N 1
ATOM 734 C CA . TYR A 1 90 ? -3.954 -18.213 -36.051 1.00 46.59 90 TYR A CA 1
ATOM 735 C C . T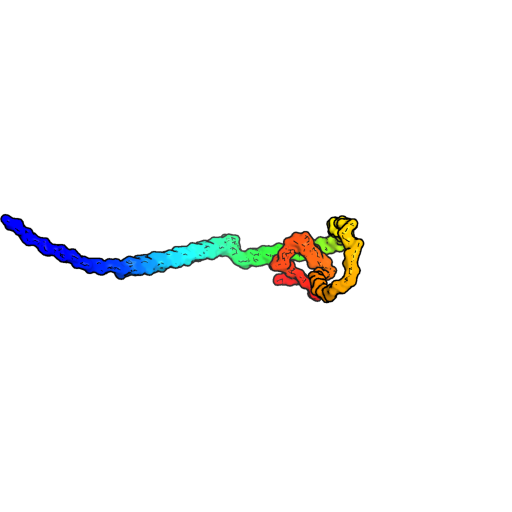YR A 1 90 ? -4.192 -19.683 -36.428 1.00 46.59 90 TYR A C 1
ATOM 737 O O . TYR A 1 90 ? -3.429 -20.298 -37.167 1.00 46.59 90 TYR A O 1
ATOM 745 N N . TRP A 1 91 ? -5.272 -20.259 -35.905 1.00 50.12 91 TRP A N 1
ATOM 746 C CA . TRP A 1 91 ? -5.984 -21.340 -36.584 1.00 50.12 91 TRP A CA 1
ATOM 747 C C . TRP A 1 91 ? -7.299 -20.747 -37.066 1.00 50.12 91 TRP A C 1
ATOM 749 O O . TRP A 1 91 ? -8.347 -20.921 -36.451 1.00 50.12 91 TRP A O 1
ATOM 759 N N . GLY A 1 92 ? -7.203 -19.951 -38.132 1.00 44.03 92 GLY A N 1
ATOM 760 C CA . GLY A 1 92 ? -8.375 -19.514 -38.868 1.00 44.03 92 GLY A CA 1
ATOM 761 C C . GLY A 1 92 ? -9.088 -20.745 -39.407 1.00 44.03 92 GLY A C 1
ATOM 762 O O . GLY A 1 92 ? -8.516 -21.485 -40.206 1.00 44.03 92 GLY A O 1
ATOM 763 N N . ASP A 1 93 ? -10.322 -20.960 -38.957 1.00 39.44 93 ASP A N 1
ATOM 764 C CA . ASP A 1 93 ? -11.266 -21.798 -39.679 1.00 39.44 93 ASP A CA 1
ATOM 765 C C . ASP A 1 93 ? -11.384 -21.223 -41.095 1.00 39.44 93 ASP A C 1
ATOM 767 O O . ASP A 1 93 ? -11.870 -20.109 -41.313 1.00 39.44 93 ASP A O 1
ATOM 771 N N . GLU A 1 94 ? -10.880 -21.979 -42.067 1.00 47.81 94 GLU A N 1
ATOM 772 C CA . GLU A 1 94 ? -10.988 -21.707 -43.497 1.00 47.81 94 GLU A CA 1
ATOM 773 C C . GLU A 1 94 ? -12.440 -21.905 -43.970 1.00 47.81 94 GLU A C 1
ATOM 775 O O . GLU A 1 94 ? -12.716 -22.731 -44.831 1.00 47.81 94 GLU A O 1
ATOM 780 N N . GLU A 1 95 ? -13.409 -21.184 -43.403 1.00 47.72 95 GLU A N 1
ATOM 781 C CA . GLU A 1 95 ? -14.794 -21.244 -43.881 1.00 47.72 95 GLU A CA 1
ATOM 782 C C . GLU A 1 95 ? -15.584 -19.957 -43.596 1.00 47.72 95 GLU A C 1
ATOM 784 O O . GLU A 1 95 ? -16.692 -19.990 -43.077 1.00 47.72 95 GLU A O 1
ATOM 789 N N . SER A 1 96 ? -15.031 -18.783 -43.922 1.00 42.19 96 SER A N 1
ATOM 790 C CA . SER A 1 96 ? -15.809 -17.525 -44.023 1.00 42.19 96 SER A CA 1
ATOM 791 C C . SER A 1 96 ? -15.171 -16.489 -44.961 1.00 42.19 96 SER A C 1
ATOM 793 O O . SER A 1 96 ? -15.305 -15.283 -44.777 1.00 42.19 96 SER A O 1
ATOM 795 N N . ILE A 1 97 ? -14.493 -16.940 -46.020 1.00 43.78 97 ILE A N 1
ATOM 796 C CA . ILE A 1 97 ? -14.275 -16.102 -47.206 1.00 43.78 97 ILE A CA 1
ATOM 797 C C . ILE A 1 97 ? -15.585 -16.156 -47.990 1.00 43.78 97 ILE A C 1
ATOM 799 O O . ILE A 1 97 ? -15.704 -17.035 -48.822 1.00 43.78 97 ILE A O 1
ATOM 803 N N . PHE A 1 98 ? -16.587 -15.326 -47.686 1.00 37.16 98 PHE A N 1
ATOM 804 C CA . PHE A 1 98 ? -17.629 -14.880 -48.633 1.00 37.16 98 PHE A CA 1
ATOM 805 C C . PHE A 1 98 ? -18.601 -13.892 -47.955 1.00 37.16 98 PHE A C 1
ATOM 807 O O . PHE A 1 98 ? -19.124 -14.184 -46.885 1.00 37.16 98 PHE A O 1
ATOM 814 N N . MET A 1 99 ? -18.891 -12.790 -48.664 1.00 44.41 99 MET A N 1
ATOM 815 C CA . MET A 1 99 ? -19.759 -11.639 -48.328 1.00 44.41 99 MET A CA 1
ATOM 816 C C . MET A 1 99 ? -19.066 -10.575 -47.460 1.00 44.41 99 MET A C 1
ATOM 818 O O . MET A 1 99 ? -19.029 -10.673 -46.244 1.00 44.41 99 MET A O 1
ATOM 822 N N . GLU A 1 100 ? -18.301 -9.636 -48.021 1.00 45.12 100 GLU A N 1
ATOM 823 C CA . GLU A 1 100 ? -18.700 -8.555 -48.947 1.00 45.12 100 GLU A CA 1
ATOM 824 C C . GLU A 1 100 ? -19.664 -7.540 -48.293 1.00 45.12 100 GLU A C 1
ATOM 826 O O . GLU A 1 100 ? -20.819 -7.842 -48.022 1.00 45.12 100 GLU A O 1
ATOM 831 N N . GLU A 1 101 ? -19.127 -6.328 -48.112 1.00 48.16 101 GLU A N 1
ATOM 832 C CA . GLU A 1 101 ? -19.803 -5.024 -48.155 1.00 48.16 101 GLU A CA 1
ATOM 833 C C . GLU A 1 101 ? -20.797 -4.613 -47.046 1.00 48.16 101 GLU A C 1
ATOM 835 O O . GLU A 1 101 ? -21.903 -5.128 -46.927 1.00 48.16 101 GLU A O 1
ATOM 840 N N . ASN A 1 102 ? -20.433 -3.496 -46.396 1.00 41.09 102 ASN A N 1
ATOM 841 C CA . ASN A 1 102 ? -21.242 -2.591 -45.566 1.00 41.09 102 ASN A CA 1
ATOM 842 C C . ASN A 1 102 ? -21.550 -3.055 -44.134 1.00 41.09 102 ASN A C 1
ATOM 844 O O . ASN A 1 102 ? -22.400 -3.907 -43.924 1.00 41.09 102 ASN A O 1
ATOM 848 N N . THR A 1 103 ? -20.929 -2.398 -43.148 1.00 38.81 103 THR A N 1
ATOM 849 C CA . THR A 1 103 ? -21.581 -1.397 -42.273 1.00 38.81 103 THR A CA 1
ATOM 850 C C . THR A 1 103 ? -20.578 -0.884 -41.241 1.00 38.81 103 THR A C 1
ATOM 852 O O . THR A 1 103 ? -19.871 -1.683 -40.642 1.00 38.81 103 THR A O 1
ATOM 855 N N . ASP A 1 104 ? -20.540 0.443 -41.096 1.00 39.62 104 ASP A N 1
ATOM 856 C CA . ASP A 1 104 ? -20.101 1.234 -39.942 1.00 39.62 104 ASP A CA 1
ATOM 857 C C . ASP A 1 104 ? -18.919 0.696 -39.124 1.00 39.62 104 ASP A C 1
ATOM 859 O O . ASP A 1 104 ? -19.048 -0.202 -38.297 1.00 39.62 104 ASP A O 1
ATOM 863 N N . LEU A 1 105 ? -17.763 1.331 -39.346 1.00 45.25 105 LEU A N 1
ATOM 864 C CA . LEU A 1 105 ? -16.598 1.290 -38.467 1.00 45.25 105 LEU A CA 1
ATOM 865 C C . LEU A 1 105 ? -17.015 1.764 -37.067 1.00 45.25 105 LEU A C 1
ATOM 867 O O . LEU A 1 105 ? -16.928 2.949 -36.751 1.00 45.25 105 LEU A O 1
ATOM 871 N N . ASP A 1 106 ? -17.493 0.825 -36.259 1.00 39.78 106 ASP A N 1
ATOM 872 C CA . ASP A 1 106 ? -17.493 0.927 -34.811 1.00 39.78 106 ASP A CA 1
ATOM 873 C C . ASP A 1 106 ? -16.020 1.037 -34.409 1.00 39.78 106 ASP A C 1
ATOM 875 O O . ASP A 1 106 ? -15.207 0.144 -34.687 1.00 39.78 106 ASP A O 1
ATOM 879 N N . GLU A 1 107 ? -15.653 2.195 -33.863 1.00 48.94 107 GLU A N 1
ATOM 880 C CA . GLU A 1 107 ? -14.386 2.413 -33.183 1.00 48.94 107 GLU A CA 1
ATOM 881 C C . GLU A 1 107 ? -14.329 1.418 -32.020 1.00 48.94 107 GLU A C 1
ATOM 883 O O . GLU A 1 107 ? -14.690 1.722 -30.887 1.00 48.94 107 GLU A O 1
ATOM 888 N N . HIS A 1 108 ? -13.855 0.202 -32.294 1.00 43.81 108 HIS A N 1
ATOM 889 C CA . HIS A 1 108 ? -13.213 -0.601 -31.273 1.00 43.81 108 HIS A CA 1
ATOM 890 C C . HIS A 1 108 ? -11.964 0.170 -30.860 1.00 43.81 108 HIS A C 1
ATOM 892 O O . HIS A 1 108 ? -10.890 0.018 -31.444 1.00 43.81 108 HIS A O 1
ATOM 898 N N . GLU A 1 109 ? -12.174 1.062 -29.892 1.00 42.97 109 GLU A N 1
ATOM 899 C CA . GLU A 1 109 ? -11.188 1.619 -28.985 1.00 42.97 109 GLU A CA 1
ATOM 900 C C . GLU A 1 109 ? -10.242 0.468 -28.636 1.00 42.97 109 GLU A C 1
ATOM 902 O O . GLU A 1 109 ? -10.587 -0.468 -27.906 1.00 42.97 109 GLU A O 1
ATOM 907 N N . LYS A 1 110 ? -9.080 0.455 -29.300 1.00 41.75 110 LYS A N 1
ATOM 908 C CA . LYS A 1 110 ? -7.993 -0.432 -28.912 1.00 41.75 110 LYS A CA 1
ATOM 909 C C . LYS A 1 110 ? -7.758 -0.128 -27.436 1.00 41.75 110 LYS A C 1
ATOM 911 O O . LYS A 1 110 ? -7.702 1.056 -27.106 1.00 41.75 110 LYS A O 1
ATOM 916 N N . PRO A 1 111 ? -7.637 -1.129 -26.550 1.00 42.03 111 PRO A N 1
ATOM 917 C CA . PRO A 1 111 ? -7.106 -0.824 -25.240 1.00 42.03 111 PRO A CA 1
ATOM 918 C C . PRO A 1 111 ? -5.753 -0.175 -25.515 1.00 42.03 111 PRO A C 1
ATOM 920 O O . PRO A 1 111 ? -4.942 -0.749 -26.248 1.00 42.03 111 PRO A O 1
ATOM 923 N N . ASP A 1 112 ? -5.566 1.047 -25.029 1.00 47.06 112 ASP A N 1
ATOM 924 C CA . ASP A 1 112 ? -4.268 1.694 -24.971 1.00 47.06 112 ASP A CA 1
ATOM 925 C C . ASP A 1 112 ? -3.386 0.808 -24.075 1.00 47.06 112 ASP A C 1
ATOM 927 O O . ASP A 1 112 ? -3.231 1.033 -22.877 1.00 47.06 112 ASP A O 1
ATOM 931 N N . GLU A 1 113 ? -2.875 -0.292 -24.630 1.00 52.78 113 GLU A N 1
ATOM 932 C CA . GLU A 1 113 ? -1.714 -0.979 -24.103 1.00 52.78 113 GLU A CA 1
ATOM 933 C C . GLU A 1 113 ? -0.590 0.030 -24.266 1.00 52.78 113 GLU A C 1
ATOM 935 O O . GLU A 1 11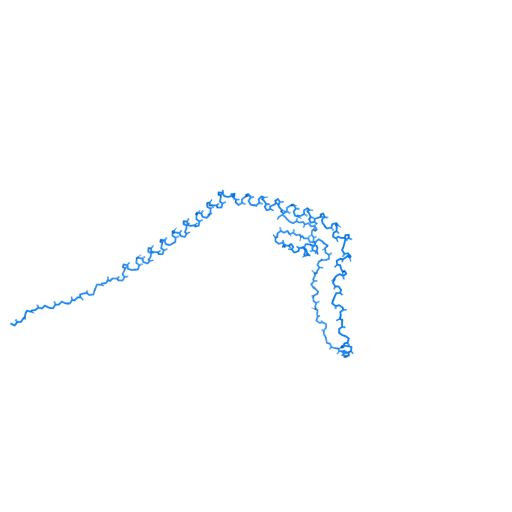3 ? 0.007 0.144 -25.334 1.00 52.78 113 GLU A O 1
ATOM 940 N N . GLU A 1 114 ? -0.381 0.838 -23.227 1.00 58.81 114 GLU A N 1
ATOM 941 C CA . GLU A 1 114 ? 0.764 1.726 -23.128 1.00 58.81 114 GLU A CA 1
ATOM 942 C C . GLU A 1 114 ? 2.001 0.926 -23.565 1.00 58.81 114 GLU A C 1
ATOM 944 O O . GLU A 1 114 ? 2.357 -0.090 -22.959 1.00 58.81 114 GLU A O 1
ATOM 949 N N . ASP A 1 115 ? 2.637 1.366 -24.656 1.00 68.38 115 ASP A N 1
ATOM 950 C CA . ASP A 1 115 ? 3.814 0.750 -25.294 1.00 68.38 115 ASP A CA 1
ATOM 951 C C . ASP A 1 115 ? 5.036 0.646 -24.356 1.00 68.38 115 ASP A C 1
ATOM 953 O O . ASP A 1 115 ? 6.127 0.222 -24.756 1.00 68.38 115 ASP A O 1
ATOM 957 N N . ASP A 1 116 ? 4.870 1.040 -23.096 1.00 81.75 116 ASP A N 1
ATOM 958 C CA . ASP A 1 116 ? 5.905 1.048 -22.099 1.00 81.75 116 ASP A CA 1
ATOM 959 C C . ASP A 1 116 ? 6.303 -0.388 -21.693 1.00 81.75 116 ASP A C 1
ATOM 961 O O . ASP A 1 116 ? 5.488 -1.189 -21.210 1.00 81.75 116 ASP A O 1
ATOM 965 N N . PRO A 1 117 ? 7.583 -0.754 -21.872 1.00 84.12 117 PRO A N 1
ATOM 966 C CA . PRO A 1 117 ? 8.053 -2.105 -21.609 1.00 84.12 117 PRO A CA 1
ATOM 967 C C . PRO A 1 117 ? 8.031 -2.463 -20.115 1.00 84.12 117 PRO A C 1
ATOM 969 O O . PRO A 1 117 ? 7.924 -3.648 -19.789 1.00 84.12 117 PRO A O 1
ATOM 972 N N . MET A 1 118 ? 8.100 -1.481 -19.206 1.00 83.88 118 MET A N 1
ATOM 973 C CA . MET A 1 118 ? 7.963 -1.714 -17.768 1.00 83.88 118 MET A CA 1
ATOM 974 C C . MET A 1 118 ? 6.517 -2.075 -17.432 1.00 83.88 118 MET A C 1
ATOM 976 O O . MET A 1 118 ? 6.290 -3.078 -16.754 1.00 83.88 118 MET A O 1
ATOM 980 N N . VAL A 1 119 ? 5.535 -1.336 -17.955 1.00 85.69 119 VAL A N 1
ATOM 981 C CA . VAL A 1 119 ? 4.106 -1.646 -17.762 1.00 85.69 119 VAL A CA 1
ATOM 982 C C . VAL A 1 119 ? 3.767 -3.039 -18.301 1.00 85.69 119 VAL A C 1
ATOM 984 O O . VAL A 1 119 ? 3.112 -3.830 -17.612 1.00 85.69 119 VAL A O 1
ATOM 987 N N . GLN A 1 120 ? 4.285 -3.393 -19.481 1.00 84.62 120 GLN A N 1
ATOM 988 C CA . GLN A 1 120 ? 4.112 -4.726 -20.073 1.00 84.62 120 GLN A CA 1
ATOM 989 C C . GLN A 1 120 ? 4.718 -5.827 -19.192 1.00 84.62 120 GLN A C 1
ATOM 991 O O . GLN A 1 120 ? 4.079 -6.853 -18.937 1.00 84.62 120 GLN A O 1
ATOM 996 N N . MET A 1 121 ? 5.930 -5.612 -18.674 1.00 86.31 121 MET A N 1
ATOM 997 C CA . MET A 1 121 ? 6.597 -6.571 -17.796 1.00 86.31 121 MET A CA 1
ATOM 998 C C . MET A 1 121 ? 5.852 -6.743 -16.464 1.00 86.31 121 MET A C 1
ATOM 1000 O O . MET A 1 121 ? 5.596 -7.875 -16.048 1.00 86.31 121 MET A O 1
ATOM 1004 N N . LEU A 1 122 ? 5.467 -5.648 -15.802 1.00 86.38 122 LEU A N 1
ATOM 1005 C CA . LEU A 1 122 ? 4.734 -5.687 -14.530 1.00 86.38 122 LEU A CA 1
ATOM 1006 C C . LEU A 1 122 ? 3.381 -6.395 -14.688 1.00 86.38 122 LEU A C 1
ATOM 1008 O O . LEU A 1 122 ? 3.032 -7.256 -13.872 1.00 86.38 122 LEU A O 1
ATOM 1012 N N . THR A 1 123 ? 2.671 -6.109 -15.783 1.00 85.94 123 THR A N 1
ATOM 1013 C CA . THR A 1 123 ? 1.423 -6.788 -16.159 1.00 85.94 123 THR A CA 1
ATOM 1014 C C . THR A 1 123 ? 1.650 -8.284 -16.359 1.00 85.94 123 THR A C 1
ATOM 1016 O O . THR A 1 123 ? 0.916 -9.113 -15.812 1.00 85.94 123 THR A O 1
ATOM 1019 N N . ARG A 1 124 ? 2.717 -8.668 -17.071 1.00 83.38 124 ARG A N 1
ATOM 1020 C CA . ARG A 1 124 ? 3.044 -10.078 -17.325 1.00 83.38 124 ARG A CA 1
ATOM 1021 C C . ARG A 1 124 ? 3.392 -10.842 -16.047 1.00 83.38 124 ARG A C 1
ATOM 1023 O O . ARG A 1 124 ? 3.010 -12.008 -15.915 1.00 83.38 124 ARG A O 1
ATOM 1030 N N . LEU A 1 125 ? 4.069 -10.183 -15.108 1.00 84.75 125 LEU A N 1
ATOM 1031 C CA . LEU A 1 125 ? 4.405 -10.711 -13.782 1.00 84.75 125 LEU A CA 1
ATOM 1032 C C . LEU A 1 125 ? 3.217 -10.692 -12.806 1.00 84.75 125 LEU A C 1
ATOM 1034 O O . LEU A 1 125 ? 3.343 -11.202 -11.693 1.00 84.75 125 LEU A O 1
ATOM 1038 N N . LYS A 1 126 ? 2.059 -10.155 -13.223 1.00 86.00 126 LYS A N 1
ATOM 1039 C CA . LYS A 1 126 ? 0.838 -10.014 -12.413 1.00 86.00 126 LYS A CA 1
ATOM 1040 C C . LYS A 1 126 ? 1.081 -9.252 -11.110 1.00 86.00 126 LYS A C 1
ATOM 1042 O O . LYS A 1 126 ? 0.536 -9.597 -10.060 1.00 86.00 126 LYS A O 1
ATOM 1047 N N . ILE A 1 127 ? 1.917 -8.223 -11.179 1.00 85.19 127 ILE A N 1
ATOM 1048 C CA . ILE A 1 127 ? 2.159 -7.328 -10.052 1.00 85.19 127 ILE A CA 1
ATOM 1049 C C . ILE A 1 127 ? 0.967 -6.373 -9.952 1.00 85.19 127 ILE A C 1
ATOM 1051 O O . ILE A 1 127 ? 0.592 -5.739 -10.933 1.00 85.19 127 ILE A O 1
ATOM 1055 N N . ASN A 1 128 ? 0.349 -6.294 -8.770 1.00 81.50 128 ASN A N 1
ATOM 1056 C CA . ASN A 1 128 ? -0.765 -5.374 -8.543 1.00 81.50 128 ASN A CA 1
ATOM 1057 C C . ASN A 1 128 ? -0.250 -3.918 -8.611 1.00 81.50 128 ASN A C 1
ATOM 1059 O O . ASN A 1 128 ? 0.673 -3.591 -7.853 1.00 81.50 128 ASN A O 1
ATOM 1063 N N . PRO A 1 129 ? -0.844 -3.048 -9.453 1.00 79.25 129 PRO A N 1
ATOM 1064 C CA . PRO A 1 129 ? -0.444 -1.645 -9.560 1.00 79.25 129 PRO A CA 1
ATOM 1065 C C . PRO A 1 129 ? -0.567 -0.876 -8.237 1.00 79.25 129 PRO A C 1
ATOM 1067 O O . PRO A 1 129 ? 0.211 0.038 -8.005 1.00 79.25 129 PRO A O 1
ATOM 1070 N N . GLU A 1 130 ? -1.454 -1.285 -7.323 1.00 78.81 130 GLU A N 1
ATOM 1071 C CA . GLU A 1 130 ? -1.577 -0.673 -5.987 1.00 78.81 130 GLU A CA 1
ATOM 1072 C C . GLU A 1 130 ? -0.381 -0.979 -5.064 1.00 78.81 130 GLU A C 1
ATOM 1074 O O . GLU A 1 130 ? -0.150 -0.324 -4.042 1.00 78.81 130 GLU A O 1
ATOM 1079 N N . VAL A 1 131 ? 0.393 -2.017 -5.391 1.00 81.12 131 VAL A N 1
ATOM 1080 C CA . VAL A 1 131 ? 1.561 -2.434 -4.609 1.00 81.12 131 VAL A CA 1
ATOM 1081 C C . VAL A 1 131 ? 2.822 -1.759 -5.142 1.00 81.12 131 VAL A C 1
ATOM 1083 O O . VAL A 1 131 ? 3.627 -1.271 -4.343 1.00 81.12 131 VAL A O 1
ATOM 1086 N N . ILE A 1 132 ? 2.968 -1.695 -6.469 1.00 82.56 132 ILE A N 1
ATOM 1087 C CA . ILE A 1 132 ? 4.067 -1.028 -7.172 1.00 82.56 132 ILE A CA 1
ATOM 1088 C C . ILE A 1 132 ? 3.464 -0.122 -8.245 1.00 82.56 132 ILE A C 1
ATOM 1090 O O . ILE A 1 132 ? 3.080 -0.586 -9.316 1.00 82.56 132 ILE A O 1
ATOM 1094 N N . HIS A 1 133 ? 3.407 1.174 -7.947 1.00 82.38 133 HIS A N 1
ATOM 1095 C CA . HIS A 1 133 ? 2.860 2.176 -8.851 1.00 82.38 133 HIS A CA 1
ATOM 1096 C C . HIS A 1 133 ? 3.967 2.677 -9.773 1.00 82.38 133 HIS A C 1
ATOM 1098 O O . HIS A 1 133 ? 4.888 3.356 -9.319 1.00 82.38 133 HIS A O 1
ATOM 1104 N N . TYR A 1 134 ? 3.878 2.343 -11.052 1.00 83.88 134 TYR A N 1
ATOM 1105 C CA . TYR A 1 134 ? 4.754 2.860 -12.096 1.00 83.88 134 TYR A CA 1
ATOM 1106 C C . TYR A 1 134 ? 3.934 3.743 -13.035 1.00 83.88 134 TYR A C 1
ATOM 1108 O O . TYR A 1 134 ? 2.834 3.350 -13.418 1.00 83.88 134 TYR A O 1
ATOM 1116 N N . SER A 1 135 ? 4.450 4.922 -13.386 1.00 83.31 135 SER A N 1
ATOM 1117 C CA . SER A 1 135 ? 3.861 5.764 -14.430 1.00 83.31 135 SER A CA 1
ATOM 1118 C C . SER A 1 135 ? 4.725 5.737 -15.676 1.00 83.31 135 SER A C 1
ATOM 1120 O O . SER A 1 135 ? 5.897 6.120 -15.631 1.00 83.31 135 SER A O 1
ATOM 1122 N N . ALA A 1 136 ? 4.111 5.335 -16.789 1.00 81.44 136 ALA A N 1
ATOM 1123 C CA . ALA A 1 136 ? 4.693 5.450 -18.119 1.00 81.44 136 ALA A CA 1
ATOM 1124 C C . ALA A 1 136 ? 4.864 6.922 -18.541 1.00 81.44 136 ALA A C 1
ATOM 1126 O O . ALA A 1 136 ? 5.805 7.253 -19.259 1.00 81.44 136 ALA A O 1
ATOM 1127 N N . GLU A 1 137 ? 4.019 7.835 -18.043 1.00 82.19 137 GLU A N 1
ATOM 1128 C CA . GLU A 1 137 ? 4.108 9.269 -18.353 1.00 82.19 137 GLU A CA 1
ATOM 1129 C C . GLU A 1 137 ? 5.373 9.913 -17.769 1.00 82.19 137 GLU A C 1
ATOM 1131 O O . GLU A 1 137 ? 6.014 10.744 -18.414 1.00 82.19 137 GLU A O 1
ATOM 1136 N N . THR A 1 138 ? 5.737 9.545 -16.535 1.00 80.00 138 THR A N 1
ATOM 1137 C CA . THR A 1 138 ? 6.912 10.096 -15.841 1.00 80.00 138 THR A CA 1
ATOM 1138 C C . THR A 1 138 ? 8.125 9.171 -15.882 1.00 80.00 138 THR A C 1
ATOM 1140 O O . THR A 1 138 ? 9.200 9.570 -15.431 1.00 80.00 138 THR A O 1
ATOM 1143 N N . ASN A 1 139 ? 7.969 7.961 -16.430 1.00 81.19 139 ASN A N 1
ATOM 1144 C CA . ASN A 1 139 ? 8.968 6.894 -16.465 1.00 81.19 139 ASN A CA 1
ATOM 1145 C C . ASN A 1 139 ? 9.602 6.642 -15.081 1.00 81.19 139 ASN A C 1
ATOM 1147 O O . ASN A 1 139 ? 10.825 6.589 -14.928 1.00 81.19 139 ASN A O 1
ATOM 1151 N N . SER A 1 140 ? 8.767 6.570 -14.041 1.00 83.75 140 SER A N 1
ATOM 1152 C CA . SER A 1 140 ? 9.226 6.465 -12.652 1.00 83.75 140 SER A CA 1
ATOM 1153 C C . SER A 1 140 ? 8.231 5.736 -11.756 1.00 83.75 140 SER A C 1
ATOM 1155 O O . SER A 1 140 ? 7.020 5.786 -11.979 1.00 83.75 140 SER A O 1
ATOM 1157 N N . PHE A 1 141 ? 8.737 5.129 -10.682 1.00 85.06 141 PHE A N 1
ATOM 1158 C CA . PHE A 1 141 ? 7.897 4.605 -9.611 1.00 85.06 141 PHE A CA 1
ATOM 1159 C C . PHE A 1 141 ? 7.489 5.699 -8.619 1.00 85.06 141 PHE A C 1
ATOM 1161 O O . PHE A 1 141 ? 8.282 6.591 -8.317 1.00 85.06 141 PHE A O 1
ATOM 1168 N N . TYR A 1 142 ? 6.271 5.605 -8.088 1.00 77.19 142 TYR A N 1
ATOM 1169 C CA . TYR A 1 142 ? 5.817 6.437 -6.972 1.00 77.19 142 TYR A CA 1
ATOM 1170 C C . TYR A 1 142 ? 6.118 5.774 -5.623 1.00 77.19 142 TYR A C 1
ATOM 1172 O O . TYR A 1 142 ? 6.160 4.540 -5.517 1.00 77.19 142 TYR A O 1
ATOM 1180 N N . ASP A 1 143 ? 6.302 6.616 -4.604 1.00 60.78 143 ASP A N 1
ATOM 1181 C CA . ASP A 1 143 ? 6.432 6.214 -3.199 1.00 60.78 143 ASP A CA 1
ATOM 1182 C C . ASP A 1 143 ? 5.093 5.798 -2.581 1.00 60.78 143 ASP A C 1
ATOM 1184 O O . ASP A 1 143 ? 4.062 6.470 -2.814 1.00 60.78 143 ASP A O 1
#

Secondary structure (DSSP, 8-state):
-PPP----------HHHHHHHHHHHHHHHHHHHHHHHHHHHHHHHHT--HHHHHHHHHHHHHHHHHHHHHHHHHHHHHHHHHHGGGTTS----S----------------------HHHHHHHHTT--TTTS-EETTTTEE--